Protein AF-A0A511MCD4-F1 (afdb_monomer_lite)

Foldseek 3Di:
DDKKKKKKFFADPVRHTDPPPPPLIDIFICVVVVNDRPVVLVVSNVVVVVVPGHIDIDIDD

pLDDT: mean 85.07, std 11.28, range [51.19, 95.19]

Secondary structure (DSSP, 8-state):
----EEEEEEE-TTSPBP-TTSTT-EEEETTTTTT--HHHHHHHHHHHHTTSSEEEEEEE-

Sequence (61 aa):
MANNLYIVQEYDDNGMAFDESLADTEYFDDADFGGDAEPAALAAWEAATARGGAWKLLKVG

Structure (mmCIF, N/CA/C/O backbone):
data_AF-A0A511MCD4-F1
#
_entry.id   AF-A0A511MCD4-F1
#
loop_
_atom_site.group_PDB
_atom_site.id
_atom_site.type_symbol
_atom_site.label_atom_id
_atom_site.label_alt_id
_atom_site.label_comp_id
_atom_site.label_asym_id
_atom_site.label_entity_id
_atom_site.label_seq_id
_atom_site.pdbx_PDB_ins_code
_atom_site.Cartn_x
_atom_site.Cartn_y
_atom_site.Cartn_z
_atom_site.occupancy
_atom_site.B_iso_or_equiv
_atom_site.auth_seq_id
_atom_site.auth_comp_id
_atom_site.auth_asym_id
_atom_site.auth_atom_id
_atom_site.pdbx_PDB_model_num
ATOM 1 N N . MET A 1 1 ? -19.200 -0.696 11.604 1.00 60.09 1 MET A N 1
ATOM 2 C CA . MET A 1 1 ? -17.940 -0.005 11.272 1.00 60.09 1 MET A CA 1
ATOM 3 C C . MET A 1 1 ? -17.600 -0.435 9.859 1.00 60.09 1 MET A C 1
ATOM 5 O O . MET A 1 1 ? -17.794 -1.612 9.576 1.00 60.09 1 MET A O 1
ATOM 9 N N . ALA A 1 2 ? -17.263 0.492 8.962 1.00 63.66 2 ALA A N 1
ATOM 10 C CA . ALA A 1 2 ? -16.741 0.103 7.653 1.00 63.66 2 ALA A CA 1
ATOM 11 C C . ALA A 1 2 ? -15.359 -0.508 7.899 1.00 63.66 2 ALA A C 1
ATOM 13 O O . ALA A 1 2 ? -14.572 0.101 8.619 1.00 63.66 2 ALA A O 1
ATOM 14 N N . ASN A 1 3 ? -15.133 -1.726 7.416 1.00 80.75 3 ASN A N 1
ATOM 15 C CA . ASN A 1 3 ? -13.845 -2.395 7.543 1.00 80.75 3 ASN A CA 1
ATOM 16 C C . ASN A 1 3 ? -13.051 -2.050 6.288 1.00 80.75 3 ASN A C 1
ATOM 18 O O . ASN A 1 3 ? -13.397 -2.560 5.221 1.00 80.75 3 ASN A O 1
ATOM 22 N N . ASN A 1 4 ? -12.082 -1.137 6.381 1.00 90.31 4 ASN A N 1
ATOM 23 C CA . ASN A 1 4 ? -11.239 -0.853 5.229 1.00 90.31 4 ASN A CA 1
ATOM 24 C C . ASN A 1 4 ? -10.110 -1.882 5.163 1.00 90.31 4 ASN A C 1
ATOM 26 O O . ASN A 1 4 ? -9.485 -2.215 6.168 1.00 90.31 4 ASN A O 1
ATOM 30 N N . LEU A 1 5 ? -9.838 -2.340 3.950 1.00 92.44 5 LEU A N 1
ATOM 31 C CA . LEU A 1 5 ? -8.666 -3.113 3.591 1.00 92.44 5 LEU A CA 1
ATOM 32 C C . LEU A 1 5 ? -7.788 -2.247 2.695 1.00 92.44 5 LEU A C 1
ATOM 34 O O . LEU A 1 5 ? -8.231 -1.758 1.653 1.00 92.44 5 LEU A O 1
ATOM 38 N N . TYR A 1 6 ? 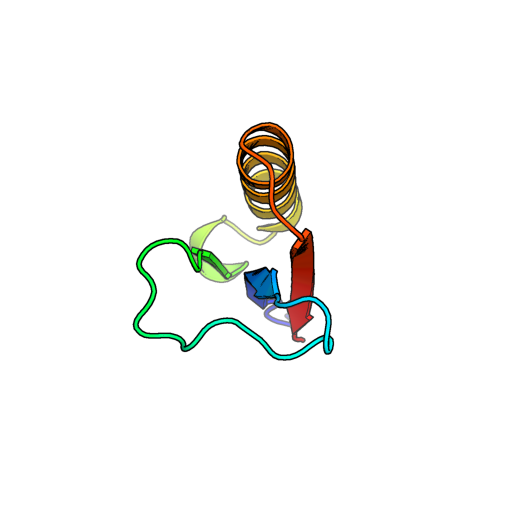-6.534 -2.081 3.083 1.00 94.00 6 TYR A N 1
ATOM 39 C CA . TYR A 1 6 ? -5.522 -1.427 2.274 1.00 94.00 6 TYR A CA 1
ATOM 40 C C . TYR A 1 6 ? -4.608 -2.477 1.642 1.00 94.00 6 TYR A C 1
ATOM 42 O O . TYR A 1 6 ? -4.226 -3.449 2.292 1.00 94.00 6 TYR A O 1
ATOM 50 N N . ILE A 1 7 ? -4.265 -2.289 0.370 1.00 93.44 7 ILE A N 1
ATOM 51 C CA . ILE A 1 7 ? -3.435 -3.220 -0.404 1.00 93.44 7 ILE A CA 1
ATOM 52 C C . ILE A 1 7 ? -2.264 -2.441 -0.992 1.00 93.44 7 ILE A C 1
ATOM 54 O O . ILE A 1 7 ? -2.474 -1.464 -1.716 1.00 93.44 7 ILE A O 1
ATOM 58 N N . VAL A 1 8 ? -1.042 -2.872 -0.698 1.00 93.12 8 VAL A N 1
ATOM 59 C CA . VAL A 1 8 ? 0.187 -2.371 -1.322 1.00 93.12 8 VAL A CA 1
ATOM 60 C C . VAL A 1 8 ? 0.620 -3.390 -2.361 1.00 93.12 8 VAL A C 1
ATOM 62 O O . VAL A 1 8 ? 0.920 -4.527 -2.015 1.00 93.12 8 VAL A O 1
ATOM 65 N N . GLN A 1 9 ? 0.618 -3.001 -3.635 1.00 90.88 9 GLN A N 1
ATOM 66 C CA . GLN A 1 9 ? 0.859 -3.925 -4.744 1.00 90.88 9 GLN A CA 1
ATOM 67 C C . GLN A 1 9 ? 1.681 -3.266 -5.855 1.00 90.88 9 GLN A C 1
ATOM 69 O O . GLN A 1 9 ? 1.489 -2.084 -6.163 1.00 90.88 9 GLN A O 1
ATOM 74 N N . GLU A 1 10 ? 2.583 -4.038 -6.461 1.00 89.38 10 GLU A N 1
ATOM 75 C CA . GLU A 1 10 ? 3.354 -3.627 -7.634 1.00 89.38 10 GLU A CA 1
ATOM 76 C C . GLU A 1 10 ? 2.545 -3.816 -8.924 1.00 89.38 10 GLU A C 1
ATOM 78 O O . GLU A 1 10 ? 1.765 -4.758 -9.081 1.00 89.38 10 GLU A O 1
ATOM 83 N N . TYR A 1 11 ? 2.743 -2.906 -9.868 1.00 86.94 11 TYR A N 1
ATOM 84 C CA . TYR A 1 11 ? 2.096 -2.865 -11.167 1.00 86.94 11 TYR A CA 1
ATOM 85 C C . TYR A 1 11 ? 3.144 -2.814 -12.275 1.00 86.94 11 TYR A C 1
ATOM 87 O O . TYR A 1 11 ? 4.203 -2.209 -12.117 1.00 86.94 11 TYR A O 1
ATOM 95 N N . ASP A 1 12 ? 2.829 -3.423 -13.413 1.00 84.62 12 ASP A N 1
ATOM 96 C CA . ASP A 1 12 ? 3.625 -3.283 -14.625 1.00 84.62 12 ASP A CA 1
ATOM 97 C C . ASP A 1 12 ? 3.335 -1.950 -15.342 1.00 84.62 12 ASP A C 1
ATOM 99 O O . ASP A 1 12 ? 2.420 -1.194 -14.991 1.00 84.62 12 ASP A O 1
ATOM 103 N N . ASP A 1 13 ? 4.101 -1.672 -16.398 1.00 82.31 13 ASP A N 1
ATOM 104 C CA . ASP A 1 13 ? 3.942 -0.465 -17.220 1.00 82.31 13 ASP A CA 1
ATOM 105 C C . ASP A 1 13 ? 2.579 -0.388 -17.938 1.00 82.31 13 ASP A C 1
ATOM 107 O O . ASP A 1 13 ? 2.166 0.685 -18.385 1.00 82.31 13 ASP A O 1
ATOM 111 N N . ASN A 1 14 ? 1.854 -1.507 -18.038 1.00 83.62 14 ASN A N 1
ATOM 112 C CA . ASN A 1 14 ? 0.506 -1.567 -18.604 1.00 83.62 14 ASN A CA 1
ATOM 113 C C . ASN A 1 14 ? -0.579 -1.303 -17.549 1.00 83.62 14 ASN A C 1
ATOM 115 O O . ASN A 1 14 ? -1.769 -1.297 -17.873 1.00 83.62 14 ASN A O 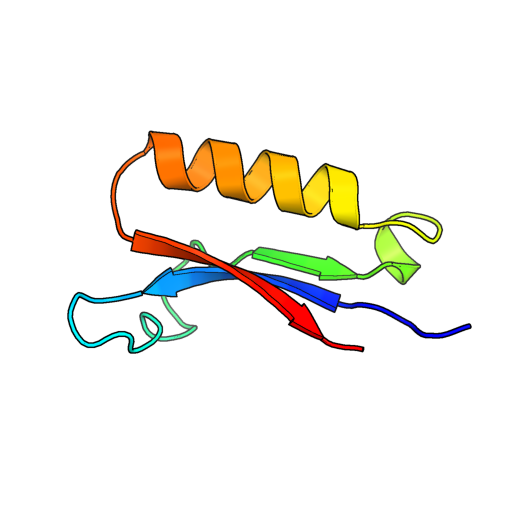1
ATOM 119 N N . GLY A 1 15 ? -0.191 -1.074 -16.291 1.00 77.56 15 GLY A N 1
ATOM 120 C CA . GLY A 1 15 ? -1.112 -0.881 -15.181 1.00 77.56 15 GLY A CA 1
ATOM 121 C C . GLY A 1 15 ? -1.807 -2.167 -14.741 1.00 77.56 15 GLY A C 1
ATOM 122 O O . GLY A 1 15 ? -2.825 -2.077 -14.050 1.00 77.56 15 GLY A O 1
ATOM 123 N N . MET A 1 16 ? -1.262 -3.329 -15.099 1.00 82.12 16 MET A N 1
ATOM 124 C CA . MET A 1 16 ? -1.679 -4.627 -14.584 1.00 82.12 16 MET A CA 1
ATOM 125 C C . MET A 1 16 ? -0.945 -4.897 -13.279 1.00 82.12 16 MET A C 1
ATOM 127 O O . MET A 1 16 ? 0.252 -4.640 -13.173 1.00 82.12 16 MET A O 1
ATOM 131 N N . ALA A 1 17 ? -1.663 -5.405 -12.281 1.00 77.69 17 ALA A N 1
ATOM 132 C CA . ALA A 1 17 ? -1.015 -5.914 -11.086 1.00 77.69 17 ALA A CA 1
ATOM 133 C C . ALA A 1 17 ? -0.037 -7.019 -11.495 1.00 77.69 17 ALA A C 1
ATOM 135 O O . ALA A 1 17 ? -0.387 -7.905 -12.283 1.00 77.69 17 ALA A O 1
ATOM 136 N N . PHE A 1 18 ? 1.177 -6.962 -10.959 1.00 74.75 18 PHE A N 1
ATOM 137 C CA . PHE A 1 18 ? 2.047 -8.124 -10.960 1.00 74.75 18 PHE A CA 1
ATOM 138 C C . PHE A 1 18 ? 1.303 -9.257 -10.228 1.00 74.75 18 PHE A C 1
ATOM 140 O O . PHE A 1 18 ? 0.679 -9.013 -9.196 1.00 74.75 18 PHE A O 1
ATOM 147 N N . ASP A 1 19 ? 1.277 -10.452 -10.834 1.00 65.25 19 ASP A N 1
ATOM 148 C CA . ASP A 1 19 ? 0.520 -11.631 -10.377 1.00 65.25 19 ASP A CA 1
ATOM 149 C C . ASP A 1 19 ? 0.609 -11.791 -8.846 1.00 65.25 19 ASP A C 1
ATOM 151 O O . ASP A 1 19 ? 1.695 -11.660 -8.288 1.00 65.25 19 ASP A O 1
ATOM 155 N N . GLU A 1 20 ? -0.505 -12.081 -8.164 1.00 52.88 20 GLU A N 1
ATOM 156 C CA . GLU A 1 20 ? -0.605 -12.173 -6.692 1.00 52.88 20 GLU A CA 1
ATOM 157 C C . GLU A 1 20 ? 0.350 -13.218 -6.079 1.00 52.88 20 GLU A C 1
ATOM 159 O O . GLU A 1 20 ? 0.564 -13.245 -4.868 1.00 52.88 20 GLU A O 1
ATOM 164 N N . SER A 1 21 ? 0.947 -14.079 -6.912 1.00 51.19 21 SER A N 1
ATOM 165 C CA . SER A 1 21 ? 2.033 -14.987 -6.526 1.00 51.19 21 SER A CA 1
ATOM 166 C C . SER A 1 21 ? 3.398 -14.306 -6.327 1.00 51.19 21 SER A C 1
ATOM 168 O O . SER A 1 21 ? 4.327 -14.939 -5.815 1.00 51.19 21 SER A O 1
ATOM 170 N N . LEU A 1 22 ? 3.538 -13.034 -6.710 1.00 55.91 22 LEU A N 1
ATOM 171 C CA . LEU A 1 22 ? 4.735 -12.231 -6.485 1.00 55.91 22 LEU A CA 1
ATOM 172 C C . LEU A 1 22 ? 4.739 -11.722 -5.043 1.00 55.91 22 LEU A C 1
ATOM 174 O O . LEU A 1 22 ? 3.814 -11.064 -4.571 1.00 55.91 22 LEU A O 1
ATOM 178 N N . ALA A 1 23 ? 5.806 -12.096 -4.345 1.00 54.94 23 ALA A N 1
ATOM 179 C CA . ALA A 1 23 ? 5.942 -12.159 -2.894 1.00 54.94 23 ALA A CA 1
ATOM 180 C C . ALA A 1 23 ? 5.785 -10.836 -2.116 1.00 54.94 23 ALA A C 1
ATOM 182 O O . ALA A 1 23 ? 5.893 -10.859 -0.893 1.00 54.94 23 ALA A O 1
ATOM 183 N N . ASP A 1 24 ? 5.537 -9.712 -2.787 1.00 74.06 24 ASP A N 1
ATOM 184 C CA . ASP A 1 24 ? 5.615 -8.376 -2.195 1.00 74.06 24 ASP A CA 1
ATOM 185 C C . ASP A 1 24 ? 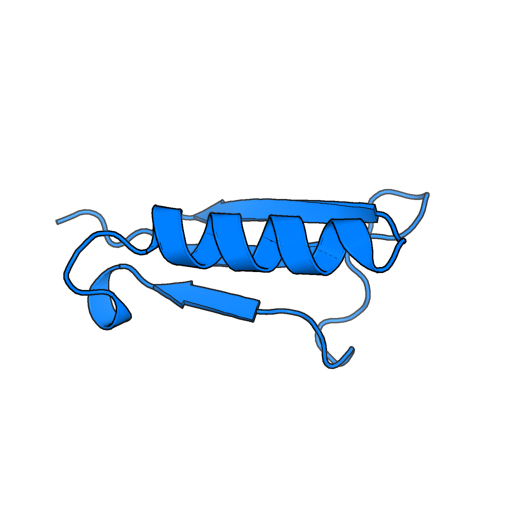4.261 -7.643 -2.120 1.00 74.06 24 ASP A C 1
ATOM 187 O O . ASP A 1 24 ? 4.221 -6.466 -1.764 1.00 74.06 24 ASP A O 1
ATOM 191 N N . THR A 1 25 ? 3.141 -8.308 -2.440 1.00 86.44 25 THR A N 1
ATOM 192 C CA . THR A 1 25 ? 1.815 -7.731 -2.154 1.00 86.44 25 THR A CA 1
ATOM 193 C C . THR A 1 25 ? 1.526 -7.815 -0.654 1.00 86.44 25 THR A C 1
ATOM 195 O O . THR A 1 25 ? 1.494 -8.908 -0.087 1.00 86.44 25 THR A O 1
ATOM 198 N N . GLU A 1 26 ? 1.269 -6.673 -0.017 1.00 90.31 26 GLU A N 1
ATOM 199 C CA . GLU A 1 26 ? 0.983 -6.578 1.419 1.00 90.31 26 GLU A CA 1
ATOM 200 C C . GLU A 1 26 ? -0.449 -6.077 1.675 1.00 90.31 26 GLU A C 1
ATOM 202 O O . GLU A 1 26 ? -0.945 -5.179 0.989 1.00 90.31 26 GLU A O 1
ATOM 207 N N . TYR A 1 27 ? -1.112 -6.653 2.682 1.00 91.12 27 TYR A N 1
ATOM 208 C CA . TYR A 1 27 ? -2.510 -6.391 3.035 1.00 91.12 27 TYR A CA 1
ATOM 209 C C . TYR A 1 27 ? -2.606 -5.844 4.461 1.00 91.12 27 TYR A C 1
ATOM 211 O O . TYR A 1 27 ? -2.005 -6.401 5.379 1.00 91.12 27 TYR A O 1
ATOM 219 N N . PHE A 1 28 ? -3.393 -4.786 4.650 1.00 93.69 28 PHE A N 1
ATOM 220 C CA . PHE A 1 28 ? -3.570 -4.112 5.936 1.00 93.69 28 PHE A CA 1
ATOM 221 C C . PHE A 1 28 ? -5.062 -3.915 6.201 1.00 93.69 28 PHE A C 1
ATOM 223 O O . PHE A 1 28 ? -5.704 -3.078 5.567 1.00 93.69 28 PHE A O 1
ATOM 230 N N . ASP A 1 29 ? -5.623 -4.708 7.109 1.00 92.75 29 ASP A N 1
ATOM 231 C CA . ASP A 1 29 ? -7.036 -4.644 7.493 1.00 92.75 29 ASP A CA 1
ATOM 232 C C . ASP A 1 29 ? -7.203 -3.785 8.756 1.00 92.75 29 ASP A C 1
ATOM 234 O O . ASP A 1 29 ? -6.485 -3.972 9.739 1.00 92.75 29 ASP A O 1
ATOM 238 N N . ASP A 1 30 ? -8.168 -2.864 8.772 1.00 91.50 30 ASP A N 1
ATOM 239 C CA . ASP A 1 30 ? -8.499 -2.077 9.967 1.00 91.50 30 ASP A CA 1
ATOM 240 C C . ASP A 1 30 ? -8.722 -2.963 11.206 1.00 91.50 30 ASP A C 1
ATOM 242 O O . ASP A 1 30 ? -8.346 -2.576 12.317 1.00 91.50 30 ASP A O 1
ATOM 246 N N . ALA A 1 31 ? -9.285 -4.164 11.042 1.00 88.06 31 ALA A N 1
ATOM 247 C CA . ALA A 1 31 ? -9.485 -5.121 12.127 1.00 88.06 31 ALA A CA 1
ATOM 248 C C . ALA A 1 31 ? -8.166 -5.578 12.777 1.00 88.06 31 ALA A C 1
ATOM 250 O O . ALA A 1 31 ? -8.114 -5.740 13.999 1.00 88.06 31 ALA A O 1
ATOM 251 N N . ASP A 1 32 ? -7.103 -5.727 11.985 1.00 86.94 32 ASP A N 1
ATOM 252 C CA . ASP A 1 32 ? -5.779 -6.158 12.449 1.00 86.94 32 ASP A CA 1
ATOM 253 C C . ASP A 1 32 ? -4.975 -5.002 13.065 1.00 86.94 32 ASP A C 1
ATOM 255 O O . ASP A 1 32 ? -4.116 -5.218 13.923 1.00 86.94 32 ASP A O 1
ATOM 259 N N . PHE A 1 33 ? -5.291 -3.763 12.681 1.00 84.88 33 PHE A N 1
ATOM 260 C CA . PHE A 1 33 ? -4.584 -2.549 13.105 1.00 84.88 33 PHE A CA 1
ATOM 261 C C . PHE A 1 33 ? -5.358 -1.697 14.124 1.00 84.88 33 PHE A C 1
ATOM 263 O O . PHE A 1 33 ? -5.008 -0.548 14.385 1.00 84.88 33 PHE A O 1
ATOM 270 N N . GLY A 1 34 ? -6.389 -2.254 14.764 1.00 82.12 34 GLY A N 1
ATOM 271 C CA . GLY A 1 34 ? -7.101 -1.577 15.854 1.00 82.12 34 GLY A CA 1
ATOM 272 C C . GLY A 1 34 ? -8.022 -0.438 15.400 1.00 82.12 34 GLY A C 1
ATOM 273 O O . GLY A 1 34 ? -8.333 0.448 16.196 1.00 82.12 34 GLY A O 1
ATOM 274 N N . GLY A 1 35 ? -8.481 -0.482 14.149 1.00 84.81 35 GLY A N 1
ATOM 275 C CA . GLY A 1 35 ? -9.466 0.429 13.567 1.00 84.81 35 GLY A CA 1
ATOM 276 C C . GLY A 1 35 ? -8.906 1.469 12.598 1.00 84.81 35 GLY A C 1
ATOM 277 O O . GLY A 1 35 ? -9.697 2.253 12.079 1.00 84.81 35 GLY A O 1
ATOM 278 N N . ASP A 1 36 ? -7.591 1.492 12.370 1.00 88.75 36 ASP A N 1
ATOM 279 C CA . ASP A 1 36 ? -6.958 2.346 11.361 1.00 88.75 36 ASP A CA 1
ATOM 280 C C . ASP A 1 36 ? -5.666 1.706 10.829 1.00 88.75 36 ASP A C 1
ATOM 282 O O . ASP A 1 36 ? -4.597 1.810 11.436 1.00 88.75 36 ASP A O 1
ATOM 286 N N . ALA A 1 37 ? -5.772 1.017 9.693 1.00 92.88 37 ALA A N 1
ATOM 287 C CA . ALA A 1 37 ? -4.628 0.413 9.010 1.00 92.88 37 ALA A CA 1
ATOM 288 C C . ALA A 1 37 ? -3.887 1.396 8.086 1.00 92.88 37 ALA A C 1
ATOM 290 O O . ALA A 1 37 ? -2.814 1.065 7.573 1.00 92.88 37 ALA A O 1
ATOM 291 N N . GLU A 1 38 ? -4.418 2.607 7.875 1.00 93.94 38 GLU A N 1
ATOM 292 C CA . GLU A 1 38 ? -3.891 3.569 6.902 1.00 93.94 38 GLU A CA 1
ATOM 293 C C . GLU A 1 38 ? -2.428 3.958 7.162 1.00 93.94 38 GLU A C 1
ATOM 295 O O . GLU A 1 38 ? -1.637 3.923 6.214 1.00 93.94 38 GLU A O 1
ATOM 300 N N . PRO A 1 39 ? -2.002 4.258 8.408 1.00 95.19 39 PRO A N 1
ATOM 301 C CA . PRO A 1 39 ? -0.612 4.617 8.673 1.00 95.19 39 PRO A CA 1
ATOM 302 C C . PRO A 1 39 ? 0.358 3.469 8.380 1.00 95.19 39 PRO A C 1
ATOM 304 O O . PRO A 1 39 ? 1.465 3.702 7.892 1.00 95.19 39 PRO A O 1
ATOM 307 N N . ALA A 1 40 ? -0.051 2.229 8.664 1.00 93.50 40 ALA A N 1
ATOM 308 C CA . ALA A 1 40 ? 0.766 1.049 8.410 1.00 93.50 40 ALA A CA 1
ATOM 309 C C . ALA A 1 40 ? 0.898 0.781 6.905 1.00 93.50 40 ALA A C 1
ATOM 311 O O . ALA A 1 40 ? 2.007 0.571 6.411 1.00 93.50 40 ALA A O 1
ATOM 312 N N . ALA A 1 41 ? -0.212 0.876 6.169 1.00 94.62 41 ALA A N 1
ATOM 313 C CA . ALA A 1 41 ? -0.229 0.693 4.724 1.00 94.62 41 ALA A CA 1
ATOM 314 C C . ALA A 1 41 ? 0.571 1.781 3.988 1.00 94.62 41 ALA A C 1
ATOM 316 O O . ALA A 1 41 ? 1.294 1.486 3.035 1.00 94.62 41 ALA A O 1
ATOM 317 N N . LEU A 1 42 ? 0.497 3.034 4.455 1.00 95.12 42 LEU A N 1
ATOM 318 C CA . LEU A 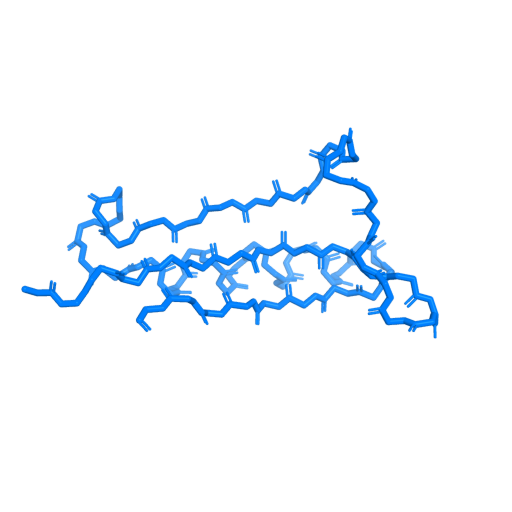1 42 ? 1.281 4.139 3.902 1.00 95.12 42 LEU A CA 1
ATOM 319 C C . LEU A 1 42 ? 2.784 3.906 4.087 1.00 95.12 42 LEU A C 1
ATOM 321 O O . L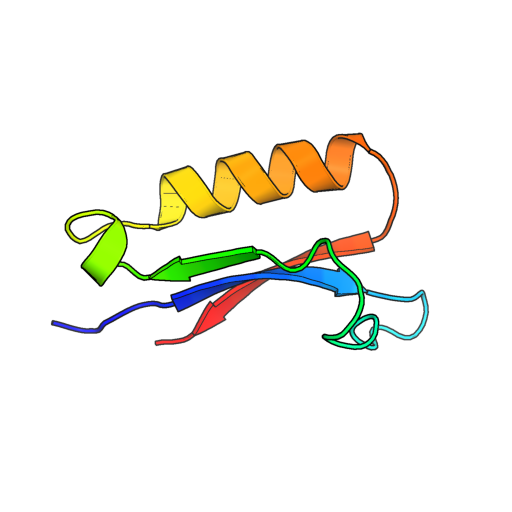EU A 1 42 ? 3.542 4.038 3.128 1.00 95.12 42 LEU A O 1
ATOM 325 N N . ALA A 1 43 ? 3.210 3.503 5.287 1.00 94.94 43 ALA A N 1
ATOM 326 C CA . ALA A 1 43 ? 4.616 3.213 5.565 1.00 94.94 43 ALA A CA 1
ATOM 327 C C . ALA A 1 43 ? 5.155 2.063 4.693 1.00 94.94 43 ALA A C 1
ATOM 329 O O . ALA A 1 43 ? 6.277 2.140 4.187 1.00 94.94 43 ALA A O 1
ATOM 330 N N . ALA A 1 44 ? 4.353 1.017 4.476 1.00 93.44 44 ALA A N 1
ATOM 331 C CA . ALA A 1 44 ? 4.720 -0.088 3.593 1.00 93.44 44 ALA A CA 1
ATOM 332 C C . ALA A 1 44 ? 4.834 0.356 2.126 1.00 93.44 44 ALA A C 1
ATOM 334 O O . ALA A 1 44 ? 5.812 0.021 1.455 1.00 93.44 44 ALA A O 1
ATOM 335 N N . TRP A 1 45 ? 3.899 1.177 1.638 1.00 94.56 4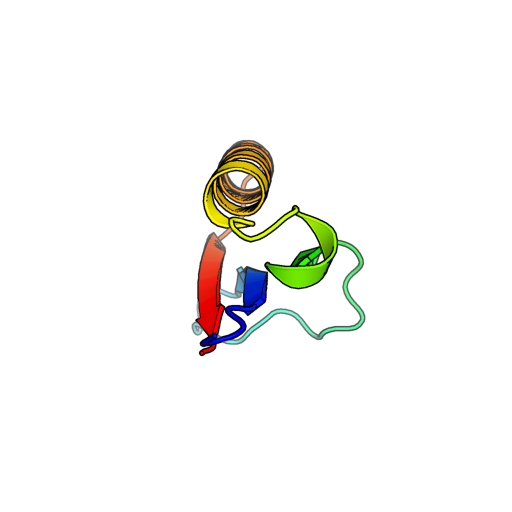5 TRP A N 1
ATOM 336 C CA . TRP A 1 45 ? 3.951 1.733 0.282 1.00 94.56 45 TRP A CA 1
ATOM 337 C C . TRP A 1 45 ? 5.161 2.654 0.062 1.00 94.56 45 TRP A C 1
ATOM 339 O O . TRP A 1 45 ? 5.837 2.551 -0.965 1.00 94.56 45 TRP A O 1
ATOM 349 N N . GLU A 1 46 ? 5.500 3.513 1.026 1.00 94.56 46 GLU A N 1
ATOM 350 C CA . GLU A 1 46 ? 6.715 4.340 0.971 1.00 94.56 46 GLU A CA 1
ATOM 351 C C . GLU A 1 46 ? 7.981 3.472 0.919 1.00 94.56 46 GLU A C 1
ATOM 353 O O . GLU A 1 46 ? 8.882 3.706 0.110 1.00 94.56 46 GLU A O 1
ATOM 358 N N . ALA A 1 47 ? 8.037 2.412 1.730 1.00 92.44 47 ALA A N 1
ATOM 359 C CA . ALA A 1 47 ? 9.152 1.473 1.716 1.00 92.44 47 ALA A CA 1
ATOM 360 C C . ALA A 1 47 ? 9.241 0.680 0.403 1.00 92.44 47 ALA A C 1
ATOM 362 O O . ALA A 1 47 ? 10.341 0.329 -0.025 1.00 92.44 47 ALA A O 1
ATOM 363 N N . ALA A 1 48 ? 8.111 0.359 -0.228 1.00 90.62 48 ALA A N 1
ATOM 364 C CA . ALA A 1 48 ? 8.061 -0.351 -1.502 1.00 90.62 48 ALA A CA 1
ATOM 365 C C . ALA A 1 48 ? 8.499 0.552 -2.666 1.00 90.62 48 ALA A C 1
ATOM 367 O O . ALA A 1 48 ? 9.417 0.210 -3.408 1.00 90.62 48 ALA A O 1
ATOM 368 N N . THR A 1 49 ? 7.956 1.769 -2.751 1.00 89.12 49 THR A N 1
ATOM 369 C CA . THR A 1 49 ? 8.342 2.759 -3.775 1.00 89.12 49 THR A CA 1
ATOM 370 C C . THR A 1 49 ? 9.819 3.150 -3.703 1.00 89.12 49 THR A C 1
ATOM 372 O O . THR A 1 49 ? 10.451 3.350 -4.741 1.00 89.12 49 THR A O 1
ATOM 375 N N . ALA A 1 50 ? 10.413 3.189 -2.506 1.00 91.06 50 ALA A N 1
ATOM 376 C CA . ALA A 1 50 ? 11.844 3.441 -2.329 1.00 91.06 50 ALA A CA 1
ATOM 377 C C . ALA A 1 50 ? 12.755 2.343 -2.919 1.00 91.06 50 ALA A C 1
ATOM 379 O O . ALA A 1 50 ? 13.919 2.619 -3.219 1.00 91.06 50 ALA A O 1
ATOM 380 N N . ARG A 1 51 ? 12.253 1.113 -3.105 1.00 86.19 51 ARG A N 1
ATOM 381 C CA . ARG A 1 51 ? 12.993 -0.009 -3.720 1.00 86.19 51 ARG A CA 1
ATOM 382 C C . ARG A 1 51 ? 13.016 0.059 -5.255 1.00 86.19 51 ARG A C 1
ATOM 384 O O . ARG A 1 51 ? 13.805 -0.652 -5.873 1.00 86.19 51 ARG A O 1
ATOM 391 N N . GLY A 1 52 ? 12.215 0.942 -5.858 1.00 82.19 52 GLY A N 1
ATOM 392 C CA . GLY A 1 52 ? 11.979 1.002 -7.302 1.00 82.19 52 GLY A CA 1
ATOM 393 C C . GLY A 1 52 ? 10.774 0.156 -7.733 1.00 82.19 52 GLY A C 1
ATOM 394 O O . GLY A 1 52 ? 10.264 -0.642 -6.954 1.00 82.19 52 GLY A O 1
ATOM 395 N N . GLY A 1 53 ? 10.305 0.362 -8.967 1.00 82.25 53 GLY A N 1
ATOM 396 C CA . GLY A 1 53 ? 9.066 -0.240 -9.481 1.00 82.25 53 GLY A CA 1
ATOM 397 C C . GLY A 1 53 ? 7.853 0.690 -9.367 1.00 82.25 53 GLY A C 1
ATOM 398 O O . GLY A 1 53 ? 7.938 1.786 -8.801 1.00 82.25 53 GLY A O 1
ATOM 399 N N . ALA A 1 54 ? 6.723 0.279 -9.941 1.00 87.50 54 ALA A N 1
ATOM 400 C CA . ALA A 1 54 ? 5.484 1.053 -9.919 1.00 87.50 54 ALA A CA 1
ATOM 401 C C . ALA A 1 54 ? 4.516 0.475 -8.880 1.00 87.50 54 ALA A C 1
ATOM 403 O O . ALA A 1 54 ? 3.804 -0.487 -9.138 1.00 87.50 54 ALA A O 1
ATOM 404 N N . TRP A 1 55 ? 4.461 1.086 -7.699 1.00 90.69 55 TRP A N 1
ATOM 405 C CA . TRP A 1 55 ? 3.640 0.610 -6.582 1.00 90.69 55 TRP A CA 1
ATOM 406 C C . TRP A 1 55 ? 2.387 1.450 -6.392 1.00 90.69 55 TRP A C 1
ATOM 408 O O . TRP A 1 55 ? 2.427 2.682 -6.482 1.00 90.69 55 TRP A O 1
ATOM 418 N N . LYS A 1 56 ? 1.280 0.800 -6.037 1.00 91.69 56 LYS A N 1
ATOM 419 C CA . LYS A 1 56 ? 0.028 1.468 -5.673 1.00 91.69 56 LYS A CA 1
ATOM 420 C C . LYS A 1 56 ? -0.402 1.075 -4.269 1.00 91.69 56 LYS A C 1
ATOM 422 O O . LYS A 1 56 ? -0.268 -0.079 -3.876 1.00 91.69 56 LYS A O 1
ATOM 427 N N . LEU A 1 57 ? -0.959 2.053 -3.562 1.00 94.06 57 LEU A N 1
ATOM 428 C CA . LEU A 1 57 ? -1.732 1.862 -2.343 1.00 94.06 57 LEU A CA 1
ATOM 429 C C . LEU A 1 57 ? -3.217 1.925 -2.713 1.00 94.06 57 LEU A C 1
ATOM 431 O O . LEU A 1 57 ? -3.712 2.968 -3.146 1.00 94.06 57 LEU A O 1
ATOM 435 N N . LEU A 1 58 ? -3.917 0.804 -2.583 1.00 93.38 58 LEU A N 1
ATOM 436 C CA . LEU A 1 58 ? -5.351 0.692 -2.838 1.00 93.38 58 LEU A CA 1
ATOM 437 C C . LEU A 1 58 ? -6.106 0.677 -1.514 1.00 93.38 58 LEU A C 1
ATOM 439 O O . LEU A 1 58 ? -5.632 0.089 -0.550 1.00 93.38 58 LEU A O 1
ATOM 443 N N . LYS A 1 59 ? -7.298 1.273 -1.493 1.00 93.25 59 LYS A N 1
ATOM 444 C CA . LYS A 1 59 ? -8.242 1.202 -0.374 1.00 93.25 59 LYS A CA 1
ATOM 445 C C . LYS A 1 59 ? -9.528 0.524 -0.841 1.00 93.25 59 LYS A C 1
ATOM 447 O O . LYS A 1 59 ? -10.111 0.947 -1.838 1.00 93.25 59 LYS A O 1
ATOM 452 N N . VAL A 1 60 ? -9.966 -0.495 -0.113 1.00 88.62 60 VAL A N 1
ATOM 453 C CA . VAL A 1 60 ? -11.171 -1.292 -0.373 1.00 88.62 60 VAL A CA 1
ATOM 454 C C . VAL A 1 60 ? -12.068 -1.204 0.863 1.00 88.62 60 VAL A C 1
ATOM 456 O O . VAL A 1 60 ? -11.618 -1.532 1.954 1.00 88.62 60 VAL A O 1
ATOM 459 N N . GLY A 1 61 ? -13.311 -0.739 0.719 1.00 80.06 61 GLY A N 1
ATOM 460 C CA . GLY A 1 61 ? -14.245 -0.523 1.834 1.00 80.06 61 GLY A CA 1
ATOM 461 C C . GLY A 1 61 ? -15.653 -0.181 1.373 1.00 80.06 61 GLY A C 1
ATOM 462 O O . GLY A 1 61 ? -15.795 0.272 0.213 1.00 80.06 61 GLY A O 1
#

Organism: NCBI:txid1210091

Radius of gyration: 11.76 Å; chains: 1; bounding box: 31×20×34 Å